Protein AF-A0A2L0U0E5-F1 (afdb_monomer_lite)

Structure (mmCIF, N/CA/C/O backbone):
data_AF-A0A2L0U0E5-F1
#
_entry.id   AF-A0A2L0U0E5-F1
#
loop_
_atom_site.group_PDB
_atom_site.id
_atom_site.type_symbol
_atom_site.label_atom_id
_atom_site.label_alt_id
_atom_site.label_comp_id
_atom_site.label_asym_id
_atom_site.label_entity_id
_atom_site.label_seq_id
_atom_site.pdbx_PDB_ins_code
_atom_site.Cartn_x
_atom_site.Cartn_y
_atom_site.Cartn_z
_atom_site.occupancy
_atom_site.B_iso_or_equiv
_atom_site.auth_seq_id
_atom_site.auth_comp_id
_atom_site.auth_asym_id
_atom_site.auth_atom_id
_atom_site.pdbx_PDB_model_num
ATOM 1 N N . MET A 1 1 ? -1.669 -2.035 -25.750 1.00 40.81 1 MET A N 1
ATOM 2 C CA . MET A 1 1 ? -0.558 -2.698 -25.042 1.00 40.81 1 MET A CA 1
ATOM 3 C C . MET A 1 1 ? -1.213 -3.360 -23.855 1.00 40.81 1 MET A C 1
ATOM 5 O O . MET A 1 1 ? -1.686 -2.638 -22.990 1.00 40.81 1 MET A O 1
ATOM 9 N N . GLU A 1 2 ? -1.403 -4.678 -23.900 1.00 40.28 2 GLU A N 1
ATOM 10 C CA . GLU A 1 2 ? -1.958 -5.407 -22.755 1.00 40.28 2 GLU A CA 1
ATOM 11 C C . GLU A 1 2 ? -1.032 -5.141 -21.561 1.00 40.28 2 GLU A C 1
ATOM 13 O O . GLU A 1 2 ? 0.180 -5.348 -21.703 1.00 40.28 2 GLU A O 1
ATOM 18 N N . PRO A 1 3 ? -1.524 -4.613 -20.428 1.00 51.12 3 PRO A N 1
ATOM 19 C CA . PRO A 1 3 ? -0.680 -4.479 -19.258 1.00 51.12 3 PRO A CA 1
ATO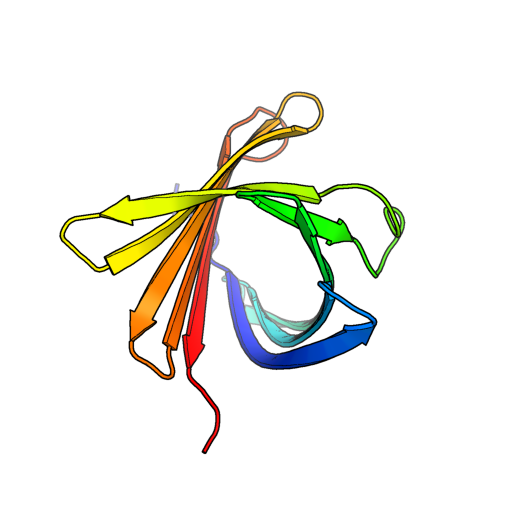M 20 C C . PRO A 1 3 ? -0.202 -5.881 -18.886 1.00 51.12 3 PRO A C 1
ATOM 22 O O . PRO A 1 3 ? -1.008 -6.799 -18.737 1.00 51.12 3 PRO A O 1
ATOM 25 N N . GLY A 1 4 ? 1.116 -6.062 -18.782 1.00 62.16 4 GLY A N 1
ATOM 26 C CA . GLY A 1 4 ? 1.691 -7.280 -18.224 1.00 62.16 4 GLY A CA 1
ATOM 27 C C . GLY A 1 4 ? 1.189 -7.419 -16.792 1.00 62.16 4 GLY A C 1
ATOM 28 O O . GLY A 1 4 ? 1.712 -6.774 -15.890 1.00 62.16 4 GLY A O 1
ATOM 29 N N . GLY A 1 5 ? 0.110 -8.175 -16.604 1.00 85.81 5 GLY A N 1
ATOM 30 C CA . GLY A 1 5 ? -0.532 -8.335 -15.309 1.00 85.81 5 GLY A CA 1
ATOM 31 C C . GLY A 1 5 ? 0.391 -9.038 -14.320 1.00 85.81 5 GLY A C 1
ATOM 32 O O . GLY A 1 5 ? 1.182 -9.905 -14.688 1.00 85.81 5 GLY A O 1
ATOM 33 N N . ALA A 1 6 ? 0.285 -8.678 -13.049 1.00 93.19 6 ALA A N 1
ATOM 34 C CA . ALA A 1 6 ? 0.881 -9.435 -11.964 1.00 93.19 6 ALA A CA 1
ATOM 35 C C . ALA A 1 6 ? -0.166 -9.601 -10.865 1.00 93.19 6 ALA A C 1
ATOM 37 O O . ALA A 1 6 ? -0.917 -8.670 -10.576 1.00 93.19 6 ALA A O 1
ATOM 38 N N . GLN A 1 7 ? -0.229 -10.786 -10.268 1.00 96.38 7 GLN A N 1
ATOM 39 C CA . GLN A 1 7 ? -1.179 -11.089 -9.208 1.00 96.38 7 GLN A CA 1
ATOM 40 C C . GLN A 1 7 ? -0.441 -11.624 -7.991 1.00 96.38 7 GLN A C 1
ATOM 42 O O . GLN A 1 7 ? 0.325 -12.580 -8.093 1.00 96.38 7 GLN A O 1
ATOM 47 N N . LEU A 1 8 ? -0.690 -11.008 -6.840 1.00 96.88 8 LEU A N 1
ATOM 48 C CA . LEU A 1 8 ? -0.239 -11.493 -5.545 1.00 96.88 8 LEU A CA 1
ATOM 49 C C . LEU A 1 8 ? -1.415 -12.162 -4.830 1.00 96.88 8 LEU A C 1
ATOM 51 O O . LEU A 1 8 ? -2.488 -11.570 -4.725 1.00 96.88 8 LEU A O 1
ATOM 55 N N . HIS A 1 9 ? -1.201 -13.366 -4.308 1.00 97.75 9 HIS A N 1
ATOM 56 C CA . HIS A 1 9 ? -2.131 -14.017 -3.387 1.00 97.75 9 HIS A CA 1
ATOM 57 C C . HIS A 1 9 ? -1.408 -14.421 -2.104 1.00 97.75 9 HIS A C 1
ATOM 59 O O . HIS A 1 9 ? -0.330 -15.016 -2.162 1.00 97.75 9 HIS A O 1
ATOM 65 N N . GLY A 1 10 ? -1.991 -14.101 -0.953 1.00 97.44 10 GLY A N 1
ATOM 66 C CA . GLY A 1 10 ? -1.413 -14.416 0.345 1.00 97.44 10 GLY A CA 1
ATOM 67 C C . GLY A 1 10 ? -2.153 -13.742 1.490 1.00 97.44 10 GLY A C 1
ATOM 68 O O . GLY A 1 10 ? -3.320 -13.375 1.358 1.00 97.44 10 GLY A O 1
ATOM 69 N N . ASP A 1 11 ? -1.443 -13.566 2.597 1.00 98.00 11 ASP A N 1
ATOM 70 C CA . ASP A 1 11 ? -1.997 -13.103 3.862 1.00 98.00 11 ASP A CA 1
ATOM 71 C C . ASP A 1 11 ? -1.484 -11.713 4.221 1.00 98.00 11 ASP A C 1
ATOM 73 O O . ASP A 1 11 ? -0.312 -11.386 4.010 1.00 98.00 11 ASP A O 1
ATOM 77 N N . ALA A 1 12 ? -2.360 -10.924 4.839 1.00 97.88 12 ALA A N 1
ATOM 78 C CA . ALA A 1 12 ? -2.040 -9.625 5.405 1.00 97.88 12 ALA A CA 1
ATOM 79 C C . ALA A 1 12 ? -2.413 -9.588 6.889 1.00 97.88 12 ALA A C 1
ATOM 81 O O . ALA A 1 12 ? -3.509 -9.984 7.286 1.00 97.88 12 ALA A O 1
ATOM 82 N N . VAL A 1 13 ? -1.498 -9.087 7.714 1.00 97.69 13 VAL A N 1
ATOM 83 C CA . VAL A 1 13 ? -1.663 -9.002 9.165 1.00 97.69 13 VAL A CA 1
ATOM 84 C C . VAL A 1 13 ? -1.455 -7.566 9.614 1.00 97.69 13 VAL A C 1
ATOM 86 O O . VAL A 1 13 ? -0.424 -6.959 9.325 1.00 97.69 13 VAL A O 1
ATOM 89 N N . PHE A 1 14 ? -2.420 -7.056 10.377 1.00 96.69 14 PHE A N 1
ATOM 90 C CA . PHE A 1 14 ? -2.275 -5.837 11.164 1.00 96.69 14 PHE A CA 1
ATOM 91 C C . PHE A 1 14 ? -2.098 -6.207 12.636 1.00 96.69 14 PHE A C 1
ATOM 93 O O . PHE A 1 14 ? -2.939 -6.893 13.217 1.00 96.69 14 PHE A O 1
ATOM 100 N N . ALA A 1 15 ? -1.027 -5.720 13.251 1.00 97.69 15 ALA A N 1
ATOM 101 C CA . ALA A 1 15 ? -0.765 -5.844 14.679 1.00 97.69 15 ALA A CA 1
ATOM 102 C C . ALA A 1 15 ? -0.668 -4.455 15.316 1.00 97.69 15 ALA A C 1
ATOM 104 O O . ALA A 1 15 ? -0.206 -3.507 14.684 1.00 97.69 15 ALA A O 1
ATOM 105 N N . ARG A 1 16 ? -1.082 -4.320 16.580 1.00 97.50 16 ARG A N 1
ATOM 106 C CA . ARG A 1 16 ? -0.891 -3.067 17.328 1.00 97.50 16 ARG A CA 1
ATOM 107 C C . ARG A 1 16 ? 0.601 -2.754 17.449 1.00 97.50 16 ARG A C 1
ATOM 109 O O . ARG A 1 16 ? 1.388 -3.643 17.763 1.00 97.50 16 ARG A O 1
ATOM 116 N N . PHE A 1 17 ? 0.972 -1.494 17.240 1.00 95.75 17 PHE A N 1
ATOM 117 C CA . PHE A 1 17 ? 2.345 -1.010 17.363 1.00 95.75 17 PHE A CA 1
ATOM 118 C C . PHE A 1 17 ? 2.371 0.276 18.195 1.00 95.75 17 PHE A C 1
ATOM 120 O O . PHE A 1 17 ? 2.525 1.371 17.671 1.00 95.75 17 PHE A O 1
ATOM 127 N N . GLY A 1 18 ? 2.181 0.142 19.507 1.00 92.81 18 GLY A N 1
ATOM 128 C CA . GLY A 1 18 ? 2.024 1.297 20.392 1.00 92.81 18 GLY A CA 1
ATOM 129 C C . GLY A 1 18 ? 0.673 1.998 20.228 1.00 92.81 18 GLY A C 1
ATOM 130 O O . GLY A 1 18 ? -0.279 1.448 19.666 1.00 92.81 18 GLY A O 1
ATOM 131 N N . GLU A 1 19 ? 0.577 3.202 20.781 1.00 93.62 19 GLU A N 1
ATOM 132 C CA . GLU A 1 19 ? -0.638 4.010 20.728 1.00 93.62 19 GLU A CA 1
ATOM 133 C C . GLU A 1 19 ? -0.805 4.657 19.347 1.00 93.62 19 GLU A C 1
ATOM 135 O O . GLU A 1 19 ? 0.143 5.194 18.780 1.00 93.62 19 GLU A O 1
ATOM 140 N N . GLY A 1 20 ? -2.013 4.568 18.782 1.00 95.12 20 GLY A N 1
ATOM 141 C CA . GLY A 1 20 ? -2.339 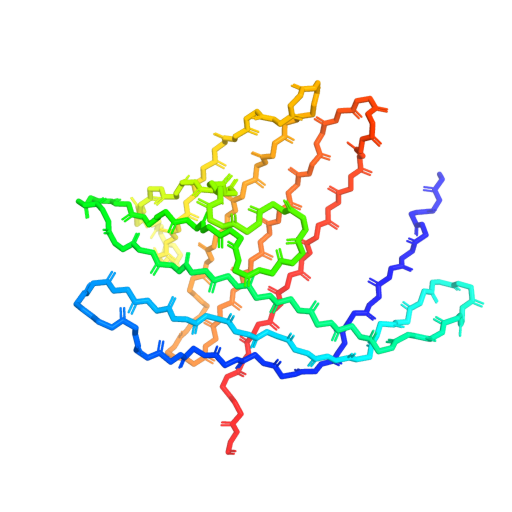5.198 17.500 1.00 95.12 20 GLY A CA 1
ATOM 142 C C . GLY A 1 20 ? -1.629 4.612 16.275 1.00 95.12 20 GLY A C 1
ATOM 143 O O . GLY A 1 20 ? -1.709 5.208 15.206 1.00 95.12 20 GLY A O 1
ATOM 144 N N . ALA A 1 21 ? -0.948 3.467 16.383 1.00 97.25 21 ALA A N 1
ATOM 145 C CA . ALA A 1 21 ? -0.218 2.890 15.259 1.00 97.25 21 ALA A CA 1
ATOM 146 C C . ALA A 1 21 ? -0.385 1.371 15.114 1.00 97.25 21 ALA A C 1
ATOM 148 O O . ALA A 1 21 ? -0.604 0.632 16.079 1.00 97.25 21 ALA A O 1
ATOM 149 N N . LEU A 1 22 ? -0.276 0.908 13.867 1.00 98.25 22 LEU A N 1
ATOM 150 C CA . LEU A 1 22 ? -0.345 -0.495 13.473 1.00 98.25 22 LEU A CA 1
ATOM 151 C C . LEU A 1 22 ? 0.897 -0.877 12.664 1.00 98.25 22 LEU A C 1
ATOM 153 O O . LEU A 1 22 ? 1.318 -0.152 11.762 1.00 98.25 22 LEU A O 1
ATOM 157 N N . ALA A 1 23 ? 1.450 -2.048 12.960 1.00 98.50 23 ALA A N 1
ATOM 158 C CA . ALA A 1 23 ? 2.399 -2.728 12.097 1.00 98.50 23 ALA A CA 1
ATOM 159 C C . ALA A 1 23 ? 1.621 -3.581 11.094 1.00 98.50 23 ALA A C 1
ATOM 161 O O . ALA A 1 23 ? 0.783 -4.396 11.480 1.00 98.50 23 ALA A O 1
ATOM 162 N N . TYR A 1 24 ? 1.912 -3.388 9.816 1.00 98.56 24 TYR A N 1
ATOM 163 C CA . TYR A 1 24 ? 1.362 -4.156 8.715 1.00 98.56 24 TYR A CA 1
ATOM 164 C C . TYR A 1 24 ? 2.433 -5.053 8.113 1.00 98.56 24 TYR A C 1
ATOM 166 O O . TYR A 1 24 ? 3.560 -4.610 7.874 1.00 98.56 24 TYR A O 1
ATOM 174 N N . ARG A 1 25 ? 2.061 -6.294 7.813 1.00 98.25 25 ARG A N 1
ATOM 175 C CA . ARG A 1 25 ? 2.864 -7.210 7.007 1.00 98.25 25 ARG A CA 1
ATOM 176 C C . ARG A 1 25 ? 1.957 -7.970 6.053 1.00 98.25 25 ARG A C 1
ATOM 178 O O . ARG A 1 25 ? 1.040 -8.643 6.512 1.00 98.25 25 ARG A O 1
ATOM 185 N N . GLU A 1 26 ? 2.275 -7.934 4.767 1.00 97.81 26 GLU A N 1
ATOM 186 C CA . GLU A 1 26 ? 1.728 -8.847 3.765 1.00 97.81 26 GLU A CA 1
ATOM 187 C C . GLU A 1 26 ? 2.807 -9.791 3.259 1.00 97.81 26 GLU A C 1
ATOM 189 O O . GLU A 1 26 ? 3.974 -9.416 3.130 1.00 97.81 26 GLU A O 1
ATOM 194 N N . SER A 1 27 ? 2.424 -11.027 2.971 1.00 98.12 27 SER A N 1
ATOM 195 C CA . SER A 1 27 ? 3.285 -11.972 2.274 1.00 98.12 27 SER A CA 1
ATOM 196 C C . SER A 1 27 ? 2.466 -12.935 1.442 1.00 98.12 27 SER A C 1
ATOM 198 O O . SER A 1 27 ? 1.399 -13.362 1.872 1.00 98.12 27 SER A O 1
ATOM 200 N N . GLY A 1 28 ? 2.988 -13.316 0.283 1.00 98.00 28 GLY A N 1
ATOM 201 C CA . GLY A 1 28 ? 2.275 -14.185 -0.636 1.00 98.00 28 GLY A CA 1
ATOM 202 C C . GLY A 1 28 ? 3.107 -14.598 -1.836 1.00 98.00 28 GLY A C 1
ATOM 203 O O . GLY A 1 28 ? 4.317 -14.368 -1.897 1.00 98.00 28 GLY A O 1
ATOM 204 N N . ILE A 1 29 ? 2.427 -15.207 -2.796 1.00 98.38 29 ILE A N 1
ATOM 205 C CA . ILE A 1 29 ? 2.996 -15.655 -4.058 1.00 98.38 29 ILE A CA 1
ATOM 206 C C . ILE A 1 29 ? 2.597 -14.679 -5.160 1.00 98.38 29 ILE A C 1
ATOM 208 O O . ILE A 1 29 ? 1.412 -14.504 -5.446 1.00 98.38 29 ILE A O 1
ATOM 212 N N . LEU A 1 30 ? 3.598 -14.027 -5.750 1.00 97.56 30 LEU A N 1
ATOM 213 C CA . LEU A 1 30 ? 3.460 -13.135 -6.893 1.00 97.56 30 LEU A CA 1
ATOM 214 C C . LEU A 1 30 ? 3.629 -13.943 -8.175 1.00 97.56 30 LEU A C 1
ATOM 216 O O . LEU A 1 30 ? 4.689 -14.524 -8.399 1.00 97.56 30 LEU A O 1
ATOM 220 N N . THR A 1 31 ? 2.613 -13.930 -9.027 1.00 97.38 31 THR A N 1
ATOM 221 C CA . THR A 1 31 ? 2.646 -14.527 -10.363 1.00 97.38 31 THR A CA 1
ATOM 222 C C . THR A 1 31 ? 2.641 -13.415 -11.401 1.00 97.38 31 THR A C 1
ATOM 224 O O . THR A 1 31 ? 1.737 -12.579 -11.406 1.00 97.38 31 THR A O 1
ATOM 227 N N . LEU A 1 32 ? 3.658 -13.381 -12.260 1.00 94.94 32 LEU A N 1
ATOM 228 C CA . LEU A 1 32 ? 3.729 -12.462 -13.395 1.00 94.94 32 LEU A CA 1
ATOM 229 C C . LEU A 1 32 ? 2.963 -13.033 -14.596 1.00 94.94 32 LEU A C 1
ATOM 231 O O . LEU A 1 32 ? 2.784 -14.245 -14.705 1.00 94.94 32 LEU A O 1
ATOM 235 N N . ALA A 1 33 ? 2.567 -12.178 -15.539 1.00 92.81 33 ALA A N 1
ATOM 236 C CA . ALA A 1 33 ? 1.857 -12.584 -16.756 1.00 92.81 33 ALA A CA 1
ATOM 237 C C . ALA A 1 33 ? 2.620 -13.606 -17.614 1.00 92.81 33 ALA A C 1
ATOM 239 O O . ALA A 1 33 ? 2.003 -14.384 -18.334 1.00 92.81 33 ALA A O 1
ATOM 240 N N . ASP A 1 34 ? 3.952 -13.623 -17.529 1.00 93.12 34 ASP A N 1
ATOM 241 C CA . ASP A 1 34 ? 4.802 -14.604 -18.214 1.00 93.12 34 ASP A CA 1
ATOM 242 C C . ASP A 1 34 ? 4.914 -15.952 -17.473 1.00 93.12 34 ASP A C 1
ATOM 244 O O . ASP A 1 34 ? 5.666 -16.831 -17.891 1.00 93.12 34 ASP A O 1
ATOM 248 N N . GLY A 1 35 ? 4.173 -16.122 -16.376 1.00 95.12 35 GLY A N 1
ATOM 249 C CA . GLY A 1 35 ? 4.133 -17.339 -15.572 1.00 95.12 35 GLY A CA 1
ATOM 250 C C . GLY A 1 35 ? 5.259 -17.459 -14.546 1.00 95.12 35 GLY A C 1
ATOM 251 O O . GLY A 1 35 ? 5.282 -18.439 -13.802 1.00 95.12 35 GLY A O 1
ATOM 252 N N . ARG A 1 36 ? 6.191 -16.497 -14.456 1.00 96.88 36 ARG A N 1
ATOM 253 C CA . ARG A 1 36 ? 7.198 -16.504 -13.385 1.00 96.88 36 ARG A CA 1
ATOM 254 C C . ARG A 1 36 ? 6.548 -16.261 -12.029 1.00 96.88 36 ARG A C 1
ATOM 256 O O . ARG A 1 36 ? 5.658 -15.423 -11.890 1.00 96.88 36 ARG A O 1
ATOM 263 N N . VAL A 1 37 ? 7.054 -16.972 -11.025 1.00 97.88 37 VAL A N 1
ATOM 264 C CA . VAL A 1 37 ? 6.518 -16.973 -9.664 1.00 97.88 37 VAL A CA 1
ATOM 265 C C . VAL A 1 37 ? 7.599 -16.570 -8.668 1.00 97.88 37 VAL A C 1
ATOM 267 O O . VAL A 1 37 ? 8.726 -17.061 -8.737 1.00 97.88 37 VAL A O 1
ATOM 270 N N . PHE A 1 38 ? 7.244 -15.701 -7.724 1.00 97.62 38 PHE A N 1
ATOM 271 C CA . PHE A 1 38 ? 8.136 -15.211 -6.677 1.00 97.62 38 PHE A CA 1
ATOM 272 C C . PHE A 1 38 ? 7.430 -15.209 -5.324 1.00 97.62 38 PHE A C 1
ATOM 274 O O . PHE A 1 38 ? 6.255 -14.857 -5.229 1.00 97.62 38 PHE A O 1
ATOM 281 N N . SER A 1 39 ? 8.162 -15.524 -4.258 1.00 97.94 39 SER A N 1
ATOM 282 C CA . SER A 1 39 ? 7.724 -15.163 -2.910 1.00 97.94 39 SER A CA 1
ATOM 283 C C . SER A 1 39 ? 7.876 -13.654 -2.733 1.00 97.94 39 SER A C 1
ATOM 285 O O . SER A 1 39 ? 8.955 -13.110 -2.967 1.00 97.94 39 SER A O 1
ATOM 287 N N . ALA A 1 40 ? 6.812 -12.985 -2.301 1.00 97.19 40 ALA A N 1
ATOM 288 C CA . ALA A 1 40 ? 6.799 -11.551 -2.051 1.00 97.19 40 ALA A CA 1
ATOM 289 C C . ALA A 1 40 ? 6.391 -11.257 -0.604 1.00 97.19 40 ALA A C 1
ATOM 291 O O . ALA A 1 40 ? 5.608 -11.986 0.008 1.00 97.19 40 ALA A O 1
ATOM 292 N N . CYS A 1 41 ? 6.941 -10.179 -0.054 1.00 97.44 41 CYS A N 1
ATOM 293 C CA . CYS A 1 41 ? 6.613 -9.673 1.271 1.00 97.44 41 CYS A CA 1
ATOM 294 C C . CYS A 1 41 ? 6.700 -8.150 1.249 1.00 97.44 41 CYS A C 1
ATOM 296 O O . CYS A 1 41 ? 7.595 -7.604 0.599 1.00 97.44 41 CYS A O 1
ATOM 298 N N . ARG A 1 42 ? 5.809 -7.485 1.985 1.00 97.38 42 ARG A N 1
ATOM 299 C CA . ARG A 1 42 ? 5.866 -6.042 2.205 1.00 97.38 42 ARG A CA 1
ATOM 300 C C . ARG A 1 42 ? 5.473 -5.688 3.632 1.00 97.38 42 ARG A C 1
ATOM 302 O O . ARG A 1 42 ? 4.583 -6.316 4.208 1.00 97.38 42 ARG A O 1
ATOM 309 N N . GLN A 1 43 ? 6.130 -4.692 4.213 1.00 98.56 43 GLN A N 1
ATOM 310 C CA . GLN A 1 43 ? 5.838 -4.205 5.557 1.00 98.56 43 GLN A CA 1
ATOM 311 C C . GLN A 1 43 ? 5.645 -2.692 5.576 1.00 98.56 43 GLN A C 1
ATOM 313 O O . GLN A 1 43 ? 6.433 -1.934 5.007 1.00 98.56 43 GLN A O 1
ATOM 318 N N . TYR A 1 44 ? 4.623 -2.257 6.307 1.00 98.50 44 TYR A N 1
ATOM 319 C CA . TYR A 1 44 ? 4.322 -0.845 6.518 1.00 98.50 44 TYR A CA 1
ATOM 320 C C . TYR A 1 44 ? 4.048 -0.554 7.990 1.00 98.50 44 TYR A C 1
ATOM 322 O O . TYR A 1 44 ? 3.638 -1.433 8.751 1.00 98.50 44 TYR A O 1
ATOM 330 N N . ARG A 1 45 ? 4.224 0.705 8.388 1.00 98.38 45 ARG A N 1
ATOM 331 C CA . ARG A 1 45 ? 3.680 1.232 9.641 1.00 98.38 45 ARG A CA 1
ATOM 332 C C . ARG A 1 45 ? 2.585 2.234 9.318 1.00 98.38 45 ARG A C 1
ATOM 334 O O . ARG A 1 45 ? 2.831 3.200 8.608 1.00 98.38 45 ARG A O 1
ATOM 341 N N . TYR A 1 46 ? 1.400 2.007 9.863 1.00 98.25 46 TYR A N 1
ATOM 342 C CA . TYR A 1 46 ? 0.286 2.945 9.802 1.00 98.25 46 TYR A CA 1
ATOM 343 C C . TYR A 1 46 ? 0.274 3.735 11.105 1.00 98.25 46 TYR A C 1
ATOM 345 O O . TYR A 1 46 ? 0.255 3.130 12.176 1.00 98.25 46 TYR A O 1
ATOM 353 N N . ARG A 1 47 ? 0.295 5.064 11.032 1.00 97.44 47 ARG A N 1
ATOM 354 C CA . ARG A 1 47 ? 0.231 5.963 12.189 1.00 97.44 47 ARG A CA 1
ATOM 355 C C . ARG A 1 47 ? -0.942 6.914 12.024 1.00 97.44 47 ARG A C 1
ATOM 357 O O . ARG A 1 47 ? -1.014 7.628 11.028 1.00 97.44 47 ARG A O 1
ATOM 364 N N . LEU A 1 48 ? -1.842 6.929 12.996 1.00 96.50 48 LEU A N 1
ATOM 365 C CA . LEU A 1 48 ? -2.905 7.918 13.070 1.00 96.50 48 LEU A CA 1
ATOM 366 C C . LEU A 1 48 ? -2.289 9.306 13.294 1.00 96.50 48 LEU A C 1
ATOM 368 O O . LEU A 1 48 ? -1.351 9.455 14.078 1.00 96.50 48 LEU A O 1
ATOM 372 N N . SER A 1 49 ? -2.808 10.306 12.593 1.00 92.94 49 SER A N 1
ATOM 373 C CA . SER A 1 49 ? -2.386 11.698 12.699 1.00 92.94 49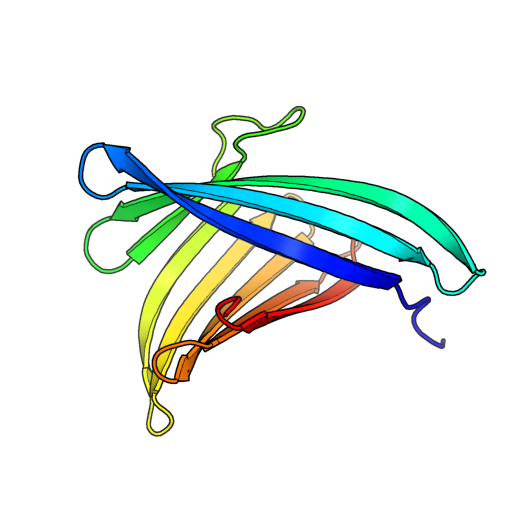 SER A CA 1
ATOM 374 C C . SER A 1 49 ? -3.597 12.593 12.480 1.00 92.94 49 SER A C 1
ATOM 376 O O . SER A 1 49 ? -3.988 12.813 11.334 1.00 92.94 49 SER A O 1
ATOM 378 N N . GLU A 1 50 ? -4.179 13.103 13.566 1.00 88.50 50 GLU A N 1
ATOM 379 C CA . GLU A 1 50 ? -5.413 13.906 13.530 1.00 88.50 50 GLU A CA 1
ATOM 380 C C . GLU A 1 50 ? -6.497 13.199 12.688 1.00 88.50 50 GLU A C 1
ATOM 382 O O . GLU A 1 50 ? -6.875 12.069 13.004 1.00 88.50 50 GLU A O 1
ATOM 387 N N . ASP A 1 51 ? -6.923 13.814 11.582 1.00 90.00 51 ASP A N 1
ATOM 388 C CA . ASP A 1 51 ? -7.942 13.306 10.655 1.00 90.00 51 ASP A CA 1
ATOM 389 C C . ASP A 1 51 ? -7.351 12.525 9.465 1.00 90.00 51 ASP A C 1
ATOM 391 O O . ASP A 1 51 ? -7.946 12.412 8.387 1.00 90.00 51 ASP A O 1
ATOM 395 N N . SER A 1 52 ? -6.148 11.982 9.640 1.00 95.19 52 SER A N 1
ATOM 396 C CA . SER A 1 52 ? -5.431 11.241 8.608 1.00 95.19 52 SER A CA 1
ATOM 397 C C . SER A 1 52 ? -4.699 10.020 9.156 1.00 95.19 52 SER A C 1
ATOM 399 O O . SER A 1 52 ? -4.518 9.842 10.363 1.00 95.19 52 SER A O 1
ATOM 401 N N . VAL A 1 53 ? -4.244 9.169 8.244 1.00 96.81 53 VAL A N 1
ATOM 402 C CA . VAL A 1 53 ? -3.287 8.104 8.526 1.00 96.81 53 VAL A CA 1
ATOM 403 C C . VAL A 1 53 ? -2.057 8.271 7.644 1.00 96.81 53 VAL A C 1
ATOM 405 O O . VAL A 1 53 ? -2.147 8.381 6.422 1.00 96.81 53 VAL A O 1
ATOM 408 N N . VAL A 1 54 ? -0.890 8.268 8.278 1.00 97.44 54 VAL A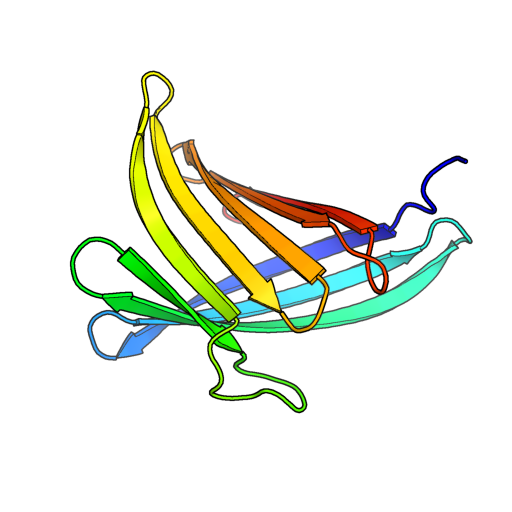 N 1
ATOM 409 C CA . VAL A 1 54 ? 0.408 8.262 7.608 1.00 97.44 54 VAL A CA 1
ATOM 410 C C . VAL A 1 54 ? 0.885 6.821 7.490 1.00 97.44 54 VAL A C 1
ATOM 412 O O . VAL A 1 54 ? 0.898 6.082 8.475 1.00 97.44 54 VAL A O 1
ATOM 415 N N . VAL A 1 55 ? 1.284 6.422 6.287 1.00 97.81 55 VAL A N 1
ATOM 416 C CA . VAL A 1 55 ? 1.845 5.100 5.996 1.00 97.81 55 VAL A CA 1
ATOM 417 C C . VAL A 1 55 ? 3.336 5.256 5.744 1.00 97.81 55 VAL A C 1
ATOM 419 O O . VAL A 1 55 ? 3.738 6.018 4.869 1.00 97.81 55 VAL A O 1
ATOM 422 N N . GLU A 1 56 ? 4.159 4.527 6.485 1.00 97.69 56 GLU A N 1
ATOM 423 C CA . GLU A 1 56 ? 5.617 4.512 6.351 1.00 97.69 56 GLU A CA 1
ATOM 424 C C . GLU A 1 56 ? 6.099 3.153 5.864 1.00 97.69 56 GLU A C 1
ATOM 426 O O . GLU A 1 56 ? 5.536 2.119 6.236 1.00 97.69 56 GLU A O 1
ATOM 431 N N . PHE A 1 57 ? 7.194 3.137 5.108 1.00 97.94 57 PHE A N 1
ATOM 432 C CA . PHE A 1 57 ? 7.897 1.891 4.824 1.00 97.94 57 PHE A CA 1
ATOM 433 C C . PHE A 1 57 ? 8.457 1.296 6.118 1.00 97.94 57 PHE A C 1
ATOM 435 O O . PHE A 1 57 ? 9.143 1.975 6.885 1.00 97.94 57 PHE A O 1
ATOM 442 N N . ALA A 1 58 ? 8.191 0.012 6.349 1.00 98.12 58 ALA A N 1
ATOM 443 C CA . ALA A 1 58 ? 8.764 -0.747 7.460 1.00 98.12 58 ALA A CA 1
ATOM 444 C C . ALA A 1 58 ? 9.742 -1.835 6.983 1.00 98.12 58 ALA A C 1
ATOM 446 O O . ALA A 1 58 ? 10.213 -2.628 7.792 1.00 98.12 58 ALA A O 1
ATOM 447 N N . ASP A 1 59 ? 10.073 -1.852 5.691 1.00 97.88 59 ASP A N 1
ATOM 448 C CA . ASP A 1 59 ? 11.048 -2.749 5.084 1.00 97.88 59 ASP A CA 1
ATOM 449 C C . ASP A 1 59 ? 11.827 -2.083 3.937 1.00 97.88 59 ASP A C 1
ATOM 451 O O . ASP A 1 59 ? 11.538 -0.969 3.486 1.00 97.88 59 ASP A O 1
ATOM 455 N N . GLY A 1 60 ? 12.844 -2.801 3.456 1.00 95.94 60 GLY A N 1
ATOM 456 C CA . GLY A 1 60 ? 13.648 -2.387 2.314 1.00 95.94 60 GLY A CA 1
ATOM 457 C C . GLY A 1 60 ? 14.491 -1.127 2.567 1.00 95.94 60 GLY A C 1
ATOM 458 O O . GLY A 1 60 ? 14.681 -0.702 3.707 1.00 95.94 60 GLY A O 1
ATOM 459 N N . PRO A 1 61 ? 15.027 -0.515 1.496 1.00 94.81 61 PRO A N 1
ATOM 460 C CA . PRO A 1 61 ? 15.976 0.596 1.604 1.00 94.81 61 PRO A CA 1
ATOM 461 C C . PRO A 1 61 ? 15.349 1.915 2.082 1.00 94.81 61 PRO A C 1
ATOM 463 O O . PRO A 1 61 ? 16.073 2.831 2.455 1.00 94.81 61 PRO A O 1
ATOM 466 N N . HIS A 1 62 ? 14.018 2.024 2.075 1.00 94.25 62 HIS A N 1
ATOM 467 C CA . HIS A 1 62 ? 13.286 3.244 2.431 1.00 94.25 62 HIS A CA 1
ATOM 468 C C . HIS A 1 62 ? 12.680 3.194 3.840 1.00 94.25 62 HIS A C 1
ATOM 470 O O . HIS A 1 62 ? 11.828 4.022 4.165 1.00 94.25 62 HIS A O 1
ATOM 476 N N . ILE A 1 63 ? 13.086 2.229 4.670 1.00 97.25 63 ILE A N 1
ATOM 477 C CA . ILE A 1 63 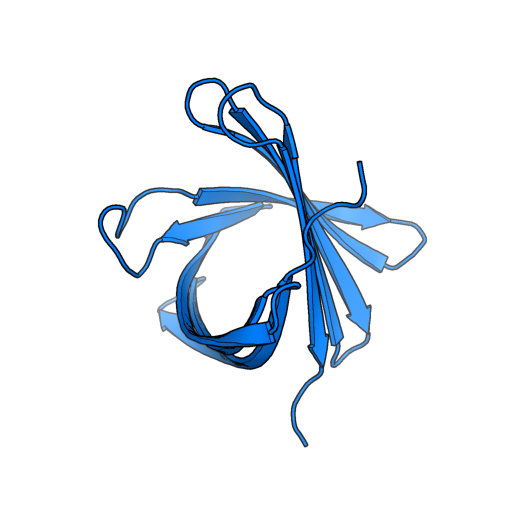? 12.545 2.037 6.018 1.00 97.25 63 ILE A CA 1
ATOM 478 C C . ILE A 1 63 ? 12.516 3.346 6.825 1.00 97.25 63 ILE A C 1
ATOM 480 O O . ILE A 1 63 ? 13.483 4.103 6.865 1.00 97.25 63 ILE A O 1
ATOM 484 N N . GLY A 1 64 ? 11.377 3.616 7.464 1.00 95.69 64 GLY A N 1
ATOM 485 C CA . GLY A 1 64 ? 11.144 4.813 8.274 1.00 95.69 64 GLY A CA 1
ATOM 486 C C . GLY A 1 64 ? 10.764 6.067 7.485 1.00 95.69 64 GLY A C 1
ATOM 487 O O . GLY A 1 64 ? 10.435 7.075 8.103 1.00 95.69 64 GLY A O 1
ATOM 488 N N . THR A 1 65 ? 10.768 6.029 6.151 1.00 95.75 65 THR A N 1
ATOM 489 C CA . THR A 1 65 ? 10.297 7.155 5.331 1.00 95.75 65 THR A CA 1
ATOM 490 C C . THR A 1 65 ? 8.804 7.042 5.026 1.00 95.75 65 THR A C 1
ATOM 492 O O . THR A 1 65 ? 8.242 5.943 4.952 1.00 95.75 65 THR A O 1
ATOM 495 N N . GLN A 1 66 ? 8.152 8.195 4.861 1.00 95.25 66 GLN A N 1
ATOM 496 C CA . GLN A 1 66 ? 6.740 8.268 4.501 1.00 95.25 66 GLN A CA 1
ATOM 497 C C . GLN A 1 66 ? 6.519 7.731 3.084 1.00 95.25 66 GLN A C 1
ATOM 499 O O . GLN A 1 66 ? 7.197 8.134 2.142 1.00 95.25 66 GLN A O 1
ATOM 504 N N . PHE A 1 67 ? 5.523 6.862 2.945 1.00 95.56 67 PHE A N 1
ATOM 505 C CA . PHE A 1 67 ? 5.007 6.392 1.669 1.00 95.56 67 PHE A CA 1
ATOM 506 C C . PHE A 1 67 ? 3.733 7.146 1.270 1.00 95.56 67 PHE A C 1
ATOM 508 O O . PHE A 1 67 ? 3.664 7.691 0.175 1.00 95.56 67 PHE A O 1
ATOM 515 N N . LEU A 1 68 ? 2.735 7.201 2.159 1.00 96.69 68 LEU A N 1
ATOM 516 C CA . LEU A 1 68 ? 1.442 7.846 1.903 1.00 96.69 68 LEU A CA 1
ATOM 517 C C . LEU A 1 68 ? 1.004 8.680 3.110 1.00 96.69 68 LEU A C 1
ATOM 519 O O . LEU A 1 68 ? 1.366 8.382 4.246 1.00 96.69 68 LEU A O 1
ATOM 523 N N . SER A 1 69 ? 0.170 9.683 2.855 1.00 96.31 69 SER A N 1
ATOM 524 C CA . SER A 1 69 ? -0.673 10.328 3.863 1.00 96.31 69 SER A CA 1
ATOM 525 C C . SER A 1 69 ? -2.098 10.344 3.323 1.00 96.31 69 SER A C 1
ATOM 527 O O . SER A 1 69 ? -2.313 10.778 2.191 1.00 96.31 69 SER A O 1
ATOM 529 N N . LEU A 1 70 ? -3.039 9.789 4.083 1.00 97.94 70 LEU A N 1
ATOM 530 C CA . LEU A 1 70 ? -4.410 9.552 3.641 1.00 97.94 70 LEU A CA 1
ATOM 531 C C . LEU A 1 70 ? -5.376 10.259 4.585 1.00 97.94 70 LEU A C 1
ATOM 533 O O . LEU A 1 70 ? -5.427 9.929 5.768 1.00 97.94 70 LEU A O 1
ATOM 537 N N . SER A 1 71 ? -6.159 11.195 4.065 1.00 97.38 71 SER A N 1
ATOM 538 C CA . SER A 1 71 ? -7.213 11.868 4.824 1.00 97.38 71 SER A CA 1
ATOM 539 C C . SER A 1 71 ? -8.486 11.036 4.800 1.00 97.38 71 SER A C 1
ATOM 541 O O . SER A 1 71 ? -8.863 10.515 3.746 1.00 97.38 71 SER A O 1
ATOM 543 N N . PHE A 1 72 ? -9.151 10.920 5.948 1.00 95.69 72 PHE A N 1
ATOM 544 C CA . PHE A 1 72 ? -10.430 10.225 6.033 1.00 95.69 72 PHE A CA 1
ATOM 545 C C . PHE A 1 72 ? -11.544 11.046 5.384 1.00 95.69 72 PHE A C 1
ATOM 547 O O . PHE A 1 72 ? -11.621 12.264 5.533 1.00 95.69 72 PHE A O 1
ATOM 554 N N . SER A 1 73 ? -12.450 10.361 4.699 1.00 94.50 73 SER A N 1
ATOM 555 C CA . SER A 1 73 ? -13.662 10.949 4.149 1.00 94.50 73 SER A CA 1
ATOM 556 C C . SER A 1 73 ? -14.823 9.970 4.275 1.00 94.50 73 SER A C 1
ATOM 558 O O . SER A 1 73 ? -14.655 8.751 4.332 1.00 94.50 73 SER A O 1
ATOM 560 N N . ARG A 1 74 ? -16.036 10.513 4.353 1.00 92.44 74 ARG A N 1
ATOM 561 C CA . ARG A 1 74 ? -17.268 9.729 4.313 1.00 92.44 74 ARG A CA 1
ATOM 562 C C . ARG A 1 74 ? -17.949 9.994 2.977 1.00 92.44 74 ARG A C 1
ATOM 564 O O . ARG A 1 74 ? -18.149 11.149 2.614 1.00 92.44 74 ARG A O 1
ATOM 571 N N . THR A 1 75 ? -18.287 8.929 2.267 1.00 86.00 75 THR A N 1
ATOM 572 C CA . THR A 1 75 ? -18.999 8.961 0.989 1.00 86.00 75 THR A CA 1
ATOM 573 C C . THR A 1 75 ? -20.395 8.365 1.164 1.00 86.00 75 THR A C 1
ATOM 575 O O . THR A 1 75 ? -20.704 7.767 2.199 1.00 86.00 75 THR A O 1
ATOM 578 N N . ASP A 1 76 ? -21.236 8.479 0.137 1.00 85.25 76 ASP A N 1
ATOM 579 C CA . ASP A 1 76 ? -22.555 7.832 0.118 1.00 85.25 76 ASP A CA 1
ATOM 580 C C . ASP A 1 76 ? -22.457 6.298 0.210 1.00 85.25 76 ASP A C 1
ATOM 582 O O . ASP A 1 76 ? -23.399 5.628 0.630 1.00 85.25 76 ASP A O 1
ATOM 586 N N . THR A 1 77 ? -21.305 5.734 -0.166 1.00 80.19 77 THR A N 1
ATOM 587 C CA . THR A 1 77 ? -21.048 4.292 -0.225 1.00 80.19 77 THR A CA 1
ATOM 588 C C . THR A 1 77 ? -20.277 3.754 0.980 1.00 80.19 77 THR A C 1
ATOM 590 O O . THR A 1 77 ? -20.175 2.536 1.122 1.00 80.19 77 THR A O 1
ATOM 593 N N . GLY A 1 78 ? -19.760 4.610 1.871 1.00 87.69 78 GLY A N 1
ATOM 594 C CA . GLY A 1 78 ? -19.070 4.159 3.078 1.00 87.69 78 GLY A CA 1
ATOM 595 C C . GLY A 1 78 ? -18.000 5.110 3.612 1.00 87.69 78 GLY A C 1
ATOM 596 O O . GLY A 1 78 ? -18.077 6.330 3.476 1.00 87.69 78 GLY A O 1
ATOM 597 N N . LEU A 1 79 ? -17.017 4.528 4.301 1.00 93.31 79 LEU A N 1
ATOM 598 C CA . LEU A 1 79 ? -15.837 5.232 4.799 1.00 93.31 79 LEU A CA 1
ATOM 599 C C . LEU A 1 79 ? -14.672 4.995 3.837 1.00 93.31 79 LEU A C 1
ATOM 601 O O . LEU A 1 79 ? -14.373 3.847 3.492 1.00 93.31 79 LEU A O 1
ATOM 605 N N . GLU A 1 80 ? -13.995 6.074 3.464 1.00 96.06 80 GLU A N 1
ATOM 606 C CA . GLU A 1 80 ? -12.811 6.047 2.618 1.00 96.06 80 GLU A CA 1
ATOM 607 C C . GLU A 1 80 ? -11.646 6.801 3.276 1.00 96.06 80 GLU A C 1
ATOM 609 O O . GLU A 1 80 ? -11.821 7.601 4.198 1.00 96.06 80 GLU A O 1
ATOM 614 N N . ALA A 1 81 ? -10.433 6.533 2.801 1.00 97.06 81 ALA A N 1
ATOM 615 C CA . ALA A 1 81 ? -9.274 7.378 3.046 1.00 97.06 81 ALA A CA 1
ATOM 616 C C . ALA A 1 81 ? -8.497 7.550 1.742 1.00 97.06 81 ALA A C 1
ATOM 618 O O . ALA A 1 81 ? -8.282 6.577 1.018 1.00 97.06 81 ALA A O 1
ATOM 619 N N . SER A 1 82 ? -8.080 8.771 1.418 1.00 97.69 82 SER A N 1
ATOM 620 C CA . SER A 1 82 ? -7.423 9.046 0.137 1.00 97.69 82 SER A CA 1
ATOM 621 C C . SER A 1 82 ? -6.331 10.099 0.250 1.00 97.69 82 SER A C 1
ATOM 623 O O . SER A 1 82 ? -6.314 10.897 1.187 1.00 97.69 82 SER A O 1
ATOM 625 N N . GLY A 1 83 ? -5.403 10.086 -0.702 1.00 97.44 83 GLY A N 1
ATOM 626 C CA . GLY A 1 83 ? -4.317 11.053 -0.762 1.00 97.44 83 GLY A CA 1
ATOM 627 C C . GLY A 1 83 ? -3.619 11.056 -2.114 1.00 97.44 83 GLY A C 1
ATOM 628 O O . GLY A 1 83 ? -3.685 10.081 -2.869 1.00 97.44 83 GLY A O 1
ATOM 629 N N . VAL A 1 84 ? -2.942 12.167 -2.399 1.00 97.31 84 VAL A N 1
ATOM 630 C CA . VAL A 1 84 ? -2.077 12.339 -3.570 1.00 97.31 84 VAL A CA 1
ATOM 631 C C . VAL A 1 84 ? -0.667 12.642 -3.084 1.00 97.31 84 VAL A C 1
ATOM 633 O O . VAL A 1 84 ? -0.483 13.500 -2.220 1.00 97.31 84 VAL A O 1
ATOM 636 N N . TYR A 1 85 ? 0.325 11.933 -3.615 1.00 93.56 85 TYR A N 1
ATOM 637 C CA . TYR A 1 85 ? 1.714 12.061 -3.187 1.00 93.56 85 TYR A CA 1
ATOM 638 C C . TYR A 1 85 ? 2.668 12.081 -4.381 1.00 93.56 85 TYR A C 1
ATOM 640 O O . TYR A 1 85 ? 2.583 11.233 -5.267 1.00 93.56 85 TYR A O 1
ATOM 648 N N . ALA A 1 86 ? 3.592 13.040 -4.392 1.00 93.06 86 ALA A N 1
ATOM 649 C CA . ALA A 1 86 ? 4.654 13.113 -5.388 1.00 93.06 86 ALA A CA 1
ATOM 650 C C . ALA A 1 86 ? 5.858 12.268 -4.944 1.00 93.06 86 ALA A C 1
ATOM 652 O O . ALA A 1 86 ? 6.341 12.409 -3.821 1.00 93.06 86 ALA A O 1
ATOM 653 N N . CYS A 1 87 ? 6.364 11.414 -5.830 1.00 90.00 87 CYS A N 1
ATOM 654 C CA . CYS A 1 87 ? 7.532 10.572 -5.601 1.00 90.00 87 CYS A CA 1
ATOM 655 C C . CYS A 1 87 ? 8.490 10.709 -6.790 1.00 90.00 87 CYS A C 1
ATOM 657 O O . CYS A 1 87 ? 8.357 10.017 -7.799 1.00 90.00 87 CYS A O 1
ATOM 659 N N . GLY A 1 88 ? 9.451 11.630 -6.674 1.00 91.06 88 GLY A N 1
ATOM 660 C CA . GLY A 1 88 ? 10.260 12.045 -7.821 1.00 91.06 88 GLY A CA 1
ATOM 661 C C . GLY A 1 88 ? 9.368 12.666 -8.898 1.00 91.06 88 GLY A C 1
ATOM 662 O O . GLY A 1 88 ? 8.568 13.546 -8.588 1.00 91.06 88 GLY A O 1
ATOM 663 N N . ASP A 1 89 ? 9.481 12.163 -10.127 1.00 94.94 89 ASP A N 1
ATOM 664 C CA . ASP A 1 89 ? 8.674 12.607 -11.272 1.00 94.94 89 ASP A CA 1
ATOM 665 C C . ASP A 1 89 ? 7.332 11.855 -11.405 1.00 94.94 89 ASP A C 1
ATOM 667 O O . ASP A 1 89 ? 6.544 12.153 -12.303 1.00 94.94 89 ASP A O 1
ATOM 671 N N . ASP A 1 90 ? 7.059 10.879 -10.529 1.00 95.50 90 ASP A N 1
ATOM 672 C CA . ASP A 1 90 ? 5.810 10.113 -10.524 1.00 95.50 90 ASP A CA 1
ATOM 673 C C . ASP A 1 90 ? 4.818 10.659 -9.479 1.00 95.50 90 ASP A C 1
ATOM 675 O O . ASP A 1 90 ? 5.196 11.101 -8.390 1.00 95.50 90 ASP A O 1
ATOM 679 N N 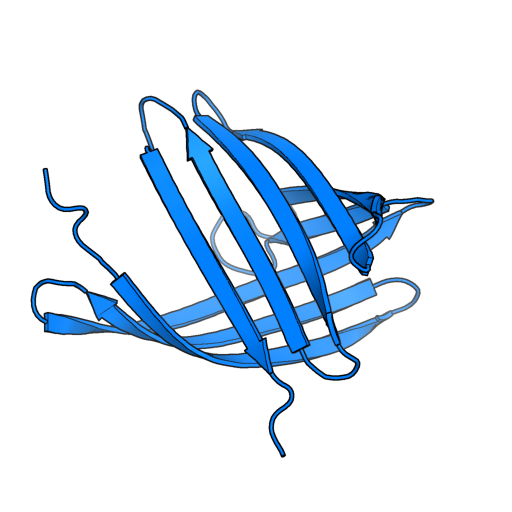. THR A 1 91 ? 3.521 10.557 -9.768 1.00 97.06 91 THR A N 1
ATOM 680 C CA . THR A 1 91 ? 2.425 10.906 -8.853 1.00 97.06 91 THR A CA 1
ATOM 681 C C . THR A 1 91 ? 1.650 9.659 -8.446 1.00 97.06 91 THR A C 1
ATOM 683 O O . THR A 1 91 ? 1.287 8.835 -9.281 1.00 97.06 91 THR A O 1
ATOM 686 N N . TYR A 1 92 ? 1.390 9.525 -7.149 1.00 97.31 92 TYR A N 1
ATOM 687 C CA . TYR A 1 92 ? 0.657 8.420 -6.547 1.00 97.31 92 TYR A CA 1
ATOM 688 C C . TYR A 1 92 ? -0.705 8.932 -6.100 1.00 97.31 92 TYR A C 1
ATOM 690 O O . TYR A 1 92 ? -0.784 9.836 -5.271 1.00 97.31 92 TYR A O 1
ATOM 698 N N . HIS A 1 93 ? -1.767 8.318 -6.607 1.00 98.19 93 HIS A N 1
ATOM 699 C CA . HIS A 1 93 ? -3.137 8.508 -6.151 1.00 98.19 93 HIS A CA 1
ATOM 700 C C . HIS A 1 93 ? -3.559 7.255 -5.394 1.00 98.19 93 HIS A C 1
ATOM 702 O O . HIS A 1 93 ? -3.660 6.181 -5.986 1.00 98.19 93 HIS A O 1
ATOM 708 N N . ALA A 1 94 ? -3.779 7.372 -4.087 1.00 98.31 94 ALA A N 1
ATOM 709 C CA . ALA A 1 94 ? -4.152 6.246 -3.241 1.00 98.31 94 ALA A CA 1
ATOM 710 C C . ALA A 1 94 ? -5.575 6.414 -2.705 1.00 98.31 94 ALA A C 1
ATOM 712 O O . ALA A 1 94 ? -5.971 7.501 -2.282 1.00 98.31 94 ALA A O 1
ATOM 713 N N . THR A 1 95 ? -6.346 5.330 -2.699 1.00 97.94 95 THR A N 1
ATOM 714 C CA . THR A 1 95 ? -7.689 5.281 -2.116 1.00 97.94 95 THR A CA 1
ATOM 715 C C . THR A 1 95 ? -7.907 3.957 -1.402 1.00 97.94 95 THR A C 1
ATOM 717 O O . THR A 1 95 ? -7.675 2.889 -1.959 1.00 97.94 95 THR A O 1
ATOM 720 N N . TYR A 1 96 ? -8.352 4.043 -0.155 1.00 97.38 96 TYR A N 1
ATOM 721 C CA . TYR A 1 96 ? -8.688 2.925 0.713 1.00 97.38 96 TYR A CA 1
ATOM 722 C C . TYR A 1 96 ? -10.192 2.978 0.949 1.00 97.38 96 TYR A C 1
ATOM 724 O O . TYR A 1 96 ? -10.710 4.031 1.319 1.00 97.38 96 TYR A O 1
ATOM 732 N N . ARG A 1 97 ? -10.893 1.862 0.746 1.00 96.88 97 ARG A N 1
ATOM 733 C CA . ARG A 1 97 ? -12.351 1.774 0.897 1.00 96.88 97 ARG A CA 1
ATOM 734 C C . ARG A 1 97 ? -12.725 0.656 1.845 1.00 96.88 97 ARG A C 1
ATOM 736 O O . ARG A 1 97 ? -12.312 -0.485 1.643 1.00 96.88 97 ARG A O 1
ATOM 743 N N . ILE A 1 98 ? -13.547 0.957 2.845 1.00 94.81 98 ILE A N 1
ATOM 744 C CA . ILE A 1 98 ? -14.147 -0.074 3.693 1.00 94.81 98 ILE A CA 1
ATOM 745 C C . ILE A 1 98 ? -15.351 -0.664 2.955 1.00 94.81 98 ILE A C 1
ATOM 747 O O . ILE A 1 98 ? -16.351 0.018 2.757 1.00 94.81 98 ILE A O 1
ATOM 751 N N . LEU A 1 99 ? -15.255 -1.934 2.555 1.00 92.12 99 LEU A N 1
ATOM 752 C CA . LEU A 1 99 ? -16.308 -2.635 1.806 1.00 92.12 99 LEU A CA 1
ATOM 753 C C . LEU A 1 99 ? -17.332 -3.320 2.726 1.00 92.12 99 LEU A C 1
ATOM 755 O O . LEU A 1 99 ? -18.392 -3.753 2.282 1.00 92.12 99 LEU A O 1
ATOM 759 N N . GLY A 1 100 ? -17.006 -3.452 4.011 1.00 89.81 100 GLY A N 1
ATOM 760 C CA . GLY A 1 100 ? -17.843 -4.078 5.026 1.00 89.81 100 GLY A CA 1
ATOM 761 C C . GLY A 1 100 ? -17.067 -4.306 6.328 1.00 89.81 100 GLY A C 1
ATOM 762 O O . GLY A 1 100 ? -15.910 -3.903 6.439 1.00 89.81 100 GLY A O 1
ATOM 763 N N . PRO A 1 101 ? -17.653 -4.993 7.324 1.00 88.88 101 PRO A N 1
ATOM 764 C CA . PRO A 1 101 ? -17.032 -5.178 8.644 1.00 88.88 101 PRO A CA 1
ATOM 765 C C . PRO A 1 101 ? -15.754 -6.034 8.627 1.00 88.88 101 PRO A C 1
ATOM 767 O O . PRO A 1 101 ? -14.987 -6.030 9.589 1.00 88.88 101 PRO A O 1
ATOM 770 N N . ALA A 1 102 ? -15.532 -6.794 7.555 1.00 93.19 102 ALA A N 1
ATOM 771 C CA . ALA A 1 102 ? -14.441 -7.754 7.435 1.00 93.19 102 ALA A CA 1
ATOM 772 C C . ALA A 1 102 ? -13.687 -7.652 6.100 1.00 93.19 102 ALA A C 1
ATOM 774 O O . ALA A 1 102 ? -12.929 -8.563 5.773 1.00 93.19 102 ALA A O 1
ATOM 775 N N . ALA A 1 103 ? -13.901 -6.585 5.325 1.00 95.25 103 ALA A N 1
ATOM 776 C CA . ALA A 1 103 ? -13.292 -6.430 4.011 1.00 95.25 103 ALA A CA 1
ATOM 777 C C . ALA A 1 103 ? -12.993 -4.967 3.680 1.00 95.25 103 ALA A C 1
ATOM 779 O O . ALA A 1 103 ? -13.766 -4.065 4.012 1.00 95.25 103 ALA A O 1
ATOM 780 N N . PHE A 1 104 ? -11.881 -4.748 2.987 1.00 96.00 104 PHE A N 1
ATOM 781 C CA . PHE A 1 104 ? -11.497 -3.443 2.467 1.00 96.00 104 PHE A CA 1
ATOM 782 C C . PHE A 1 104 ? -10.709 -3.590 1.163 1.00 96.00 104 PHE A C 1
ATOM 784 O O . PHE A 1 104 ? -10.151 -4.649 0.865 1.00 96.00 104 PHE A O 1
ATOM 791 N N . GLU A 1 105 ? -10.681 -2.520 0.381 1.00 97.38 105 GLU A N 1
ATOM 792 C CA . GLU A 1 105 ? -9.936 -2.424 -0.872 1.00 97.38 105 GLU A CA 1
ATOM 793 C C . GLU A 1 105 ? -8.943 -1.268 -0.799 1.00 97.38 105 GLU A C 1
ATOM 795 O O . GLU A 1 105 ? -9.216 -0.235 -0.187 1.00 97.38 105 GLU A O 1
ATOM 800 N N . VAL A 1 106 ? -7.798 -1.456 -1.443 1.00 97.81 106 VAL A N 1
ATOM 801 C CA . VAL A 1 106 ? -6.785 -0.432 -1.668 1.00 97.81 106 VAL A CA 1
ATOM 802 C C . VAL A 1 106 ? -6.543 -0.327 -3.163 1.00 97.81 106 VAL A C 1
ATOM 804 O O . VAL A 1 106 ? -6.215 -1.320 -3.808 1.00 97.81 106 VAL A O 1
ATOM 807 N N . VAL A 1 107 ? -6.672 0.880 -3.698 1.00 98.06 107 VAL A N 1
ATOM 808 C CA . VAL A 1 107 ? -6.310 1.213 -5.075 1.00 98.06 107 VAL A CA 1
ATOM 809 C C . VAL A 1 107 ? -5.194 2.245 -5.031 1.00 98.06 107 VAL A C 1
ATOM 811 O O . VAL A 1 107 ? -5.341 3.290 -4.398 1.00 98.06 107 VAL A O 1
ATOM 814 N N . ILE A 1 108 ? -4.074 1.950 -5.686 1.00 97.62 108 ILE A N 1
ATOM 815 C CA . ILE A 1 108 ? -2.966 2.887 -5.879 1.00 97.62 108 ILE A CA 1
ATOM 816 C C . ILE A 1 108 ? -2.720 3.015 -7.375 1.00 97.62 108 ILE A C 1
ATOM 818 O O . ILE A 1 108 ? -2.296 2.061 -8.024 1.00 97.62 108 ILE A O 1
ATOM 822 N N . MET A 1 109 ? -2.957 4.204 -7.910 1.00 97.94 109 MET A N 1
ATOM 823 C CA . MET A 1 109 ? -2.656 4.550 -9.291 1.00 97.94 109 MET A CA 1
ATOM 824 C C . MET A 1 109 ? -1.385 5.392 -9.316 1.00 97.94 109 MET A C 1
ATOM 826 O O . MET A 1 109 ? -1.323 6.449 -8.687 1.00 97.94 109 MET A O 1
ATOM 830 N N . VAL A 1 110 ? -0.366 4.911 -10.023 1.00 96.56 110 VAL A N 1
ATOM 831 C CA . VAL A 1 110 ? 0.901 5.618 -10.216 1.00 96.56 110 VAL A CA 1
ATOM 832 C C . VAL A 1 110 ? 0.953 6.141 -11.640 1.00 96.56 110 VAL A C 1
ATOM 834 O O . VAL A 1 110 ? 0.789 5.375 -12.590 1.00 96.56 110 VAL A O 1
ATOM 837 N N . GLN A 1 111 ? 1.169 7.444 -11.777 1.00 96.88 111 GLN A N 1
ATOM 838 C CA . GLN A 1 111 ? 1.226 8.147 -13.050 1.00 96.88 111 GLN A CA 1
ATOM 839 C C . GLN A 1 111 ? 2.536 8.923 -13.137 1.00 96.88 111 GLN A C 1
ATOM 841 O O . GLN A 1 111 ? 2.762 9.852 -12.366 1.00 96.88 111 GLN A O 1
ATOM 846 N N . GLY A 1 112 ? 3.390 8.567 -14.087 1.00 94.81 112 GLY A N 1
ATOM 847 C CA . GLY A 1 112 ? 4.641 9.273 -14.305 1.00 94.81 112 GLY A CA 1
ATOM 848 C C . GLY A 1 112 ? 5.530 8.601 -15.347 1.00 94.81 112 GLY A C 1
ATOM 849 O O . GLY A 1 112 ? 5.170 7.561 -15.910 1.00 94.81 112 GLY A O 1
ATOM 850 N N . PRO A 1 113 ? 6.678 9.219 -15.657 1.00 93.19 113 PRO A N 1
ATOM 851 C CA . PRO A 1 113 ? 7.591 8.733 -16.681 1.00 93.19 113 PRO A CA 1
ATOM 852 C C . PRO A 1 113 ? 8.364 7.482 -16.245 1.00 93.19 113 PRO A C 1
ATOM 854 O O . PRO A 1 113 ? 8.768 6.700 -17.105 1.00 93.19 113 PRO A O 1
ATOM 857 N N . ALA A 1 114 ? 8.583 7.279 -14.940 1.00 92.75 114 ALA A N 1
ATOM 858 C CA . ALA A 1 114 ? 9.310 6.116 -14.439 1.00 92.75 114 ALA A CA 1
ATOM 859 C C . ALA A 1 114 ? 8.367 4.943 -14.152 1.00 92.75 114 ALA A C 1
ATOM 861 O O . ALA A 1 114 ? 8.744 3.783 -14.344 1.00 92.75 114 ALA A O 1
ATOM 862 N N . LYS A 1 115 ? 7.140 5.232 -13.703 1.00 90.31 115 LYS A N 1
ATOM 863 C CA . LYS A 1 115 ? 6.127 4.224 -13.373 1.00 90.31 115 LYS A CA 1
ATOM 864 C C . LYS A 1 115 ? 4.747 4.653 -13.862 1.00 90.31 115 LYS A C 1
ATOM 866 O O . LYS A 1 115 ? 4.278 5.745 -13.565 1.00 90.31 115 LYS A O 1
ATOM 871 N N . ALA A 1 116 ? 4.060 3.735 -14.536 1.00 94.50 116 ALA A N 1
ATOM 872 C CA . ALA A 1 116 ? 2.674 3.905 -14.955 1.00 94.50 116 ALA A CA 1
ATOM 873 C C . ALA A 1 116 ? 1.914 2.591 -14.741 1.00 94.50 116 ALA A C 1
ATOM 875 O O . ALA A 1 116 ? 1.978 1.689 -15.576 1.00 94.50 116 ALA A O 1
ATOM 876 N N . TYR A 1 117 ? 1.252 2.452 -13.592 1.00 93.44 117 TYR A N 1
ATOM 877 C CA . TYR A 1 117 ? 0.492 1.246 -13.259 1.00 93.44 117 TYR A CA 1
ATOM 878 C C . TYR A 1 117 ? -0.634 1.525 -12.264 1.00 93.44 117 TYR A C 1
ATOM 880 O O . TYR A 1 117 ? -0.629 2.523 -11.544 1.00 93.44 117 TYR A O 1
ATOM 888 N N . GLU A 1 118 ? -1.574 0.588 -12.193 1.00 95.81 118 GLU A N 1
ATOM 889 C CA . GLU A 1 118 ? -2.588 0.517 -11.148 1.00 95.81 118 GLU A CA 1
ATOM 890 C C . GLU A 1 118 ? -2.360 -0.747 -10.313 1.00 95.81 118 GLU A C 1
ATOM 892 O O . GLU A 1 118 ? -2.151 -1.835 -10.851 1.00 95.81 118 GLU A O 1
ATOM 897 N N . LEU A 1 119 ? -2.373 -0.594 -8.991 1.00 95.56 119 LEU A N 1
ATOM 898 C CA . LEU A 1 119 ? -2.337 -1.685 -8.028 1.00 95.56 119 LEU A CA 1
ATOM 899 C C . LEU A 1 119 ? -3.675 -1.731 -7.295 1.00 95.56 119 LEU A C 1
ATOM 901 O O . LEU A 1 119 ? -4.028 -0.782 -6.595 1.00 95.56 119 LEU A O 1
ATOM 905 N N . VAL A 1 120 ? -4.388 -2.848 -7.433 1.00 97.62 120 VAL A N 1
ATOM 906 C CA . VAL A 1 120 ? -5.655 -3.107 -6.741 1.00 97.62 120 VAL A CA 1
ATOM 907 C C . VAL A 1 120 ? -5.467 -4.273 -5.778 1.00 97.62 120 VAL A C 1
ATOM 909 O O . VAL A 1 120 ? -5.277 -5.411 -6.207 1.00 97.62 120 VAL A O 1
ATOM 912 N N . SER A 1 121 ? -5.566 -3.999 -4.480 1.00 97.19 121 SER A N 1
ATOM 913 C CA . SER A 1 121 ? -5.493 -5.006 -3.421 1.00 97.19 121 SER A CA 1
ATOM 914 C C . SER A 1 121 ? -6.841 -5.137 -2.725 1.00 97.19 121 SER A C 1
ATOM 916 O O . SER A 1 121 ? -7.405 -4.150 -2.253 1.00 97.19 121 SER A O 1
ATOM 918 N N . ARG A 1 122 ? -7.354 -6.365 -2.627 1.00 97.44 122 ARG A N 1
ATOM 919 C CA . ARG A 1 122 ? -8.602 -6.677 -1.922 1.00 97.44 122 ARG A CA 1
ATOM 920 C C . ARG A 1 122 ? -8.314 -7.588 -0.751 1.00 97.44 122 ARG A C 1
ATOM 922 O O . ARG A 1 122 ? -7.700 -8.637 -0.921 1.00 97.44 122 ARG A O 1
ATOM 929 N N . TYR A 1 123 ? -8.801 -7.191 0.413 1.00 97.38 123 TYR A N 1
ATOM 930 C CA . TYR A 1 123 ? -8.581 -7.903 1.657 1.00 97.38 123 TYR A CA 1
ATOM 931 C C . TYR A 1 123 ? -9.912 -8.369 2.223 1.00 97.38 123 TYR A C 1
ATOM 933 O O . TYR A 1 123 ? -10.886 -7.615 2.275 1.00 97.38 123 TYR A O 1
ATOM 941 N N . SER A 1 124 ? -9.921 -9.603 2.705 1.00 96.75 124 SER A N 1
ATOM 942 C CA . SER A 1 124 ? -10.993 -10.183 3.502 1.00 96.75 124 SER A CA 1
ATOM 943 C C . SER A 1 124 ? -10.385 -10.816 4.744 1.00 96.75 124 SER A C 1
ATOM 945 O O . SER A 1 124 ? -9.312 -11.413 4.667 1.00 96.75 124 SER A O 1
ATOM 947 N N . ARG A 1 125 ? -11.061 -10.706 5.888 1.00 94.56 125 ARG A N 1
ATOM 948 C CA . ARG A 1 125 ? -10.661 -11.399 7.117 1.00 94.56 125 ARG A CA 1
ATOM 949 C C . ARG A 1 125 ? -10.587 -12.908 6.852 1.00 94.56 125 ARG A C 1
ATOM 951 O O . ARG A 1 125 ? -11.561 -13.485 6.374 1.00 94.56 125 ARG A O 1
ATOM 958 N N . SER A 1 126 ? -9.454 -13.525 7.177 1.00 86.69 126 SER A N 1
ATOM 959 C CA . SER A 1 126 ? -9.337 -14.982 7.227 1.00 86.69 126 SER A CA 1
ATOM 960 C C . SER A 1 126 ? -10.208 -15.533 8.361 1.00 86.69 126 SER A C 1
ATOM 962 O O . SER A 1 126 ? -10.297 -14.923 9.433 1.00 86.69 126 SER A O 1
ATOM 964 N N . GLY A 1 127 ? -10.923 -16.622 8.070 1.00 73.88 127 GLY A N 1
ATOM 965 C CA . GLY A 1 127 ? -11.784 -17.325 9.027 1.00 73.88 127 GLY A CA 1
ATOM 966 C C . GLY A 1 127 ? -11.009 -18.075 10.099 1.00 73.88 127 GLY A C 1
ATOM 967 O O . GLY A 1 127 ? -9.804 -18.336 9.888 1.00 73.88 127 GLY A O 1
#

Sequence (127 aa):
MEPGGAQLHGDAVFARFGEGALAYRESGILTLADGRVFSACRQYRYRLSEDSVVVEFADGPHIGTQFLSLSFSRTDTGLEASGVYACGDDTYHATYRILGPAAFEVVIMVQGPAKAYELVSRYSRSG

pLDDT: mean 93.84, std 9.12, range [40.28, 98.56]

Foldseek 3Di:
DPPFDKDWDFDKDWDDDPPQKTKIKTWGWIATSVGDIDTDMFIWMWGDDPQWIWIAGCDDPRHPDTDDIWGWDADPQGIKTWDWDDDPFKIWTWMKADNDPFKIKIWIAIDGDVDGDIDIDIGGDDD

Radius of gyration: 15.2 Å; chains: 1; bounding box: 38×31×46 Å

Secondary structure (DSSP, 8-state):
-----EEEEEEEEEEE-STTEEEEEEEEEEEETTS-EEEEEEEEEEEEETTEEEEEE-SGGGTTSEEEEEEEEEETTEEEEEEEEEETTEEEEEEEEEEETTEEEEEEEEESSS--EEEEEEEE---